Protein AF-A0A8E2KZJ9-F1 (afdb_monomer_lite)

pLDDT: mean 91.49, std 9.49, range [56.97, 98.5]

Secondary structure (DSSP, 8-state):
-EEE-GGGHHHHHT--S-TT-EEEEETTEEEEE---S-HHHHHHHHGGGBTTEEE-S-HHHHHHHHHHHHHHHS--------

Radius of gyration: 15.0 Å; chains: 1; bounding box: 28×37×42 Å

Sequence (82 aa):
MMRVRPDAVERARAWRFHPRQQLEEDGDELLVRFHSGGLLELAIHLLAWAGDLVIEEPVALKEIVARRLVEGKRPASVVLPG

Foldseek 3Di:
DKKFDLVCAVVVVVDPLDPPWDWDDDPSIIDIDDDDPDLLVSLVVCLVCVPGMDDPDDPVSVVNNVVVVVVVPDPPPDPDDD

Structure (mmCIF, N/CA/C/O backbone):
data_AF-A0A8E2KZJ9-F1
#
_entry.id   AF-A0A8E2KZJ9-F1
#
loop_
_atom_site.group_PDB
_atom_site.id
_atom_site.type_symbol
_atom_site.label_atom_id
_atom_site.label_alt_id
_atom_site.label_comp_id
_atom_site.label_asym_id
_atom_site.label_entity_id
_atom_site.label_seq_id
_atom_site.pdbx_PDB_ins_code
_atom_site.Cartn_x
_atom_site.Cartn_y
_atom_site.Cartn_z
_atom_site.occupancy
_atom_site.B_iso_or_equiv
_atom_site.auth_seq_id
_atom_site.auth_comp_id
_atom_site.auth_asym_id
_atom_site.auth_atom_id
_atom_site.pdbx_PDB_model_num
ATOM 1 N N . MET A 1 1 ? 3.453 8.887 -0.824 1.00 94.12 1 MET A N 1
ATOM 2 C CA . MET A 1 1 ? 2.181 8.783 -0.088 1.00 94.12 1 MET A CA 1
ATOM 3 C C . MET A 1 1 ? 1.181 7.963 -0.881 1.00 94.12 1 MET A C 1
ATOM 5 O O . MET A 1 1 ? 1.155 8.041 -2.108 1.00 94.12 1 MET A O 1
ATOM 9 N N . MET A 1 2 ? 0.375 7.176 -0.177 1.00 96.69 2 MET A N 1
ATOM 10 C CA . MET A 1 2 ? -0.758 6.436 -0.725 1.00 96.69 2 MET A CA 1
ATOM 11 C C . MET A 1 2 ? -2.001 6.745 0.106 1.00 96.69 2 MET A C 1
ATOM 13 O O . MET A 1 2 ? -1.882 6.983 1.305 1.00 96.69 2 MET A O 1
ATOM 17 N N . ARG A 1 3 ? -3.164 6.697 -0.532 1.00 98.19 3 ARG A N 1
ATOM 18 C CA . ARG A 1 3 ? -4.481 6.867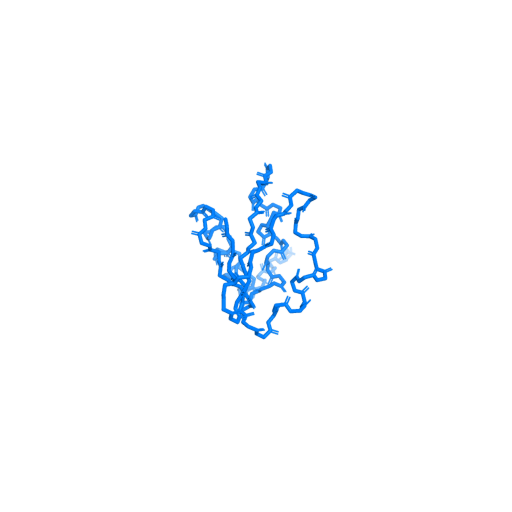 0.074 1.00 98.19 3 ARG A CA 1
ATOM 19 C C . ARG A 1 3 ? -5.257 5.571 -0.079 1.00 98.19 3 ARG A C 1
ATOM 21 O O . ARG A 1 3 ? -5.439 5.097 -1.196 1.00 98.19 3 ARG A O 1
ATOM 28 N N . VAL A 1 4 ? -5.640 4.966 1.030 1.00 98.25 4 VAL A N 1
ATOM 29 C CA . VAL A 1 4 ? -6.387 3.707 1.072 1.00 98.25 4 VAL A CA 1
ATOM 30 C C . VAL A 1 4 ? -7.873 4.029 1.101 1.00 98.25 4 VAL A C 1
ATOM 32 O O . VAL A 1 4 ? -8.290 4.906 1.856 1.00 98.25 4 VAL A O 1
ATOM 35 N N . ARG A 1 5 ? -8.650 3.316 0.284 1.00 98.25 5 ARG A N 1
ATOM 36 C CA . ARG A 1 5 ? -10.103 3.476 0.217 1.00 98.25 5 ARG A CA 1
ATOM 37 C C . ARG A 1 5 ? -10.790 2.970 1.490 1.00 98.25 5 ARG A C 1
ATOM 39 O O . ARG A 1 5 ? -10.237 2.082 2.147 1.00 98.25 5 ARG A O 1
ATOM 46 N N . PRO A 1 6 ? -12.005 3.452 1.804 1.00 98.19 6 PRO A N 1
ATOM 47 C CA . PRO A 1 6 ? -12.682 3.129 3.061 1.00 98.19 6 PRO A CA 1
ATOM 48 C C . PRO A 1 6 ? -12.866 1.631 3.325 1.00 98.19 6 PRO A C 1
ATOM 50 O O . PRO A 1 6 ? -12.656 1.148 4.435 1.00 98.19 6 PRO A O 1
ATOM 53 N N . ASP A 1 7 ? -13.176 0.865 2.283 1.00 97.81 7 ASP A N 1
ATOM 54 C CA . ASP A 1 7 ? -13.377 -0.584 2.328 1.00 97.81 7 ASP A CA 1
ATOM 55 C C . ASP A 1 7 ? -12.097 -1.383 2.631 1.00 97.81 7 ASP A C 1
ATOM 57 O O . ASP A 1 7 ? -12.170 -2.523 3.093 1.00 97.81 7 ASP A O 1
ATOM 61 N N . ALA A 1 8 ? -10.922 -0.782 2.433 1.00 97.81 8 ALA A N 1
ATOM 62 C CA . ALA A 1 8 ? -9.626 -1.422 2.629 1.00 97.81 8 ALA A CA 1
ATOM 63 C C . ALA A 1 8 ? -8.850 -0.915 3.859 1.00 97.81 8 ALA A C 1
ATOM 65 O O . ALA A 1 8 ? -7.755 -1.422 4.135 1.00 97.81 8 ALA A O 1
ATOM 66 N N . VAL A 1 9 ? -9.392 0.045 4.622 1.00 98.19 9 VAL A N 1
ATOM 67 C CA . VAL A 1 9 ? -8.707 0.668 5.772 1.00 98.19 9 VAL A CA 1
ATOM 68 C C . VAL A 1 9 ? -8.285 -0.360 6.820 1.00 98.19 9 VAL A C 1
ATOM 70 O O . VAL A 1 9 ? -7.114 -0.395 7.203 1.00 98.19 9 VAL A O 1
ATOM 73 N N . GLU A 1 10 ? -9.186 -1.248 7.244 1.00 97.38 10 GLU A N 1
ATOM 74 C CA . GLU A 1 10 ? -8.876 -2.244 8.282 1.00 97.38 10 GLU A CA 1
ATOM 75 C C . GLU A 1 10 ? -7.773 -3.211 7.842 1.00 97.38 10 GLU A C 1
ATOM 77 O O . GLU A 1 10 ? -6.843 -3.516 8.595 1.00 97.38 10 GLU A O 1
ATOM 82 N N . ARG A 1 11 ? -7.804 -3.622 6.570 1.00 96.50 11 ARG A N 1
ATOM 83 C CA . ARG A 1 11 ? -6.735 -4.431 5.981 1.00 96.50 11 ARG A CA 1
ATOM 84 C C . ARG A 1 11 ? -5.409 -3.665 5.960 1.00 96.50 11 ARG A C 1
ATOM 86 O O . ARG A 1 11 ? -4.369 -4.256 6.243 1.00 96.50 11 ARG A O 1
ATOM 93 N N . ALA A 1 12 ? -5.424 -2.370 5.636 1.00 96.62 12 ALA A N 1
ATOM 94 C CA . ALA A 1 12 ? -4.220 -1.538 5.590 1.00 96.62 12 ALA A CA 1
ATOM 95 C C . ALA A 1 12 ? -3.594 -1.313 6.967 1.00 96.62 12 ALA A C 1
ATOM 97 O O . ALA A 1 12 ? -2.368 -1.336 7.072 1.00 96.62 12 ALA A O 1
ATOM 98 N N . ARG A 1 13 ? -4.397 -1.178 8.028 1.00 96.06 13 ARG A N 1
ATOM 99 C CA . ARG A 1 13 ? -3.898 -1.075 9.412 1.00 96.06 13 ARG A CA 1
ATOM 100 C C . ARG A 1 13 ? -3.162 -2.334 9.862 1.00 96.06 13 ARG A C 1
ATOM 102 O O . ARG A 1 13 ? -2.159 -2.242 10.567 1.00 96.06 13 ARG A O 1
ATOM 109 N N . ALA A 1 14 ? -3.630 -3.502 9.425 1.00 95.38 14 ALA A N 1
ATOM 110 C CA . ALA A 1 14 ? -2.983 -4.782 9.702 1.00 95.38 14 ALA A CA 1
ATOM 111 C C . ALA A 1 14 ? -1.743 -5.045 8.825 1.00 95.38 14 ALA A C 1
ATOM 113 O O . ALA A 1 14 ? -1.009 -6.008 9.062 1.00 95.38 14 ALA A O 1
ATOM 114 N N . TRP A 1 15 ? -1.488 -4.209 7.813 1.00 93.50 15 TRP A N 1
ATOM 115 C CA . TRP A 1 15 ? -0.412 -4.408 6.853 1.00 93.50 15 TRP A CA 1
ATOM 116 C C . TRP A 1 15 ? 0.796 -3.508 7.124 1.00 93.50 15 TRP A C 1
ATOM 118 O O . TRP A 1 15 ? 0.694 -2.308 7.386 1.00 93.50 15 TRP A O 1
ATOM 128 N N . ARG A 1 16 ? 1.991 -4.088 6.985 1.00 92.88 16 ARG A N 1
ATOM 129 C CA . ARG A 1 16 ? 3.25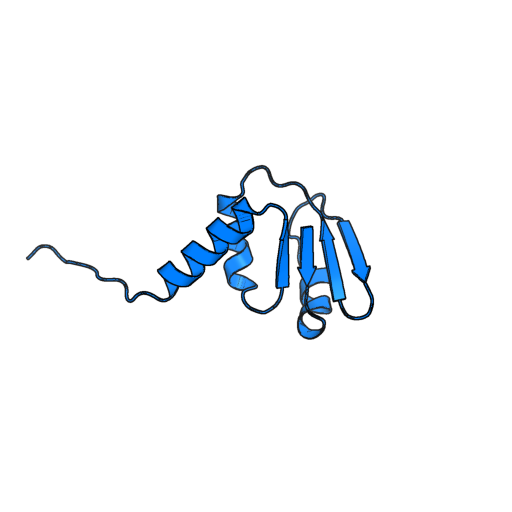7 -3.351 7.034 1.00 92.88 16 ARG A CA 1
ATOM 130 C C . ARG A 1 16 ? 3.797 -3.155 5.617 1.00 92.88 16 ARG A C 1
ATOM 132 O O . ARG A 1 16 ? 4.482 -4.023 5.089 1.00 92.88 16 ARG A O 1
ATOM 139 N N . PHE A 1 17 ? 3.519 -1.997 5.025 1.00 90.06 17 PHE A N 1
ATOM 140 C CA . PHE A 1 17 ? 4.099 -1.533 3.761 1.00 90.06 17 PHE A CA 1
ATOM 141 C C . PHE A 1 17 ? 5.594 -1.235 3.897 1.00 90.06 17 PHE A C 1
ATOM 143 O O . PHE A 1 17 ? 6.372 -1.536 2.997 1.00 90.06 17 PHE A O 1
ATOM 150 N N . HIS A 1 18 ? 6.000 -0.641 5.022 1.00 91.81 18 HIS A N 1
ATOM 151 C CA . HIS A 1 18 ? 7.396 -0.322 5.308 1.00 91.81 18 HIS A CA 1
ATOM 152 C C . HIS A 1 18 ? 7.633 -0.244 6.827 1.00 91.81 18 HIS A C 1
ATOM 154 O O . HIS A 1 18 ? 6.748 0.217 7.550 1.00 91.81 18 HIS A O 1
ATOM 160 N N . PRO A 1 19 ? 8.820 -0.614 7.354 1.00 92.12 19 PRO A N 1
ATOM 161 C CA . PRO A 1 19 ? 9.101 -0.558 8.795 1.00 92.12 19 PRO A CA 1
ATOM 162 C C . PRO A 1 19 ? 8.925 0.824 9.437 1.00 92.12 19 PRO A C 1
ATOM 164 O O . PRO A 1 19 ? 8.667 0.922 10.629 1.00 92.12 19 PRO A O 1
ATOM 167 N N . ARG A 1 20 ? 9.076 1.891 8.646 1.00 93.31 20 ARG A N 1
ATOM 168 C CA . ARG A 1 20 ? 8.954 3.291 9.086 1.00 93.31 20 ARG A CA 1
ATOM 169 C C . ARG A 1 20 ? 7.703 3.981 8.531 1.00 93.31 20 ARG A C 1
ATOM 171 O O . ARG A 1 20 ? 7.749 5.179 8.267 1.00 93.31 20 ARG A O 1
ATOM 178 N N . GLN A 1 21 ? 6.640 3.223 8.254 1.00 96.00 21 GLN A N 1
ATOM 179 C CA . GLN A 1 21 ? 5.390 3.808 7.775 1.00 96.00 21 GLN A CA 1
ATOM 180 C C . GLN A 1 21 ? 4.717 4.661 8.848 1.00 96.00 21 GLN A C 1
ATOM 182 O O . GLN A 1 21 ? 4.768 4.342 10.034 1.00 96.00 21 GLN A O 1
ATOM 187 N N . GLN A 1 22 ? 4.067 5.724 8.405 1.00 97.44 22 GLN A N 1
ATOM 188 C CA . GLN A 1 22 ? 3.153 6.530 9.193 1.00 97.44 22 GLN A CA 1
ATOM 189 C C . GLN A 1 22 ? 1.758 6.345 8.611 1.00 97.44 22 GLN A C 1
ATOM 191 O O . GLN A 1 22 ? 1.594 6.323 7.387 1.00 97.44 22 GLN A O 1
ATOM 196 N N . LEU A 1 23 ? 0.793 6.173 9.506 1.00 97.62 23 LEU A N 1
ATOM 197 C CA . LEU A 1 23 ? -0.619 6.041 9.191 1.00 97.62 23 LEU A CA 1
ATOM 198 C C . LEU A 1 23 ? -1.329 7.273 9.745 1.00 97.62 23 LEU A C 1
ATOM 200 O O . LEU A 1 23 ? -1.105 7.641 10.897 1.00 97.62 23 LEU A O 1
ATOM 204 N N . GLU A 1 24 ? -2.148 7.902 8.919 1.00 98.12 24 GLU A N 1
ATOM 205 C CA . GLU A 1 24 ? -2.899 9.111 9.244 1.00 98.12 24 GLU A CA 1
ATOM 206 C C . GLU A 1 24 ? -4.344 8.900 8.784 1.00 98.12 24 GLU A C 1
ATOM 208 O O . GLU A 1 24 ? -4.579 8.482 7.652 1.00 98.12 24 GLU A O 1
ATOM 213 N N . GLU A 1 25 ? -5.303 9.117 9.680 1.00 97.62 25 GLU A N 1
ATOM 214 C CA . GLU A 1 25 ? -6.729 9.003 9.364 1.00 97.62 25 GLU A CA 1
ATOM 215 C C . GLU A 1 25 ? -7.189 10.259 8.628 1.00 97.62 25 GLU A C 1
ATOM 217 O O . GLU A 1 25 ? -6.864 11.371 9.045 1.00 97.62 25 GLU A O 1
ATOM 222 N N . ASP A 1 26 ? -7.947 10.083 7.549 1.00 97.19 26 ASP A N 1
ATOM 223 C CA . ASP A 1 26 ? -8.493 11.181 6.754 1.00 97.19 26 ASP A CA 1
ATOM 224 C C . ASP A 1 26 ? -9.950 10.868 6.403 1.00 97.19 26 ASP A C 1
ATOM 226 O O . ASP A 1 26 ? -10.253 10.251 5.384 1.00 97.19 26 ASP A O 1
ATOM 230 N N . GLY A 1 27 ? -10.860 11.215 7.317 1.00 97.38 27 GLY A N 1
ATOM 231 C CA . GLY A 1 27 ? -12.266 10.831 7.213 1.00 97.38 27 GLY A CA 1
ATOM 232 C C . GLY A 1 27 ? -12.454 9.317 7.332 1.00 97.38 27 GLY A C 1
ATOM 233 O O . GLY A 1 27 ? -12.075 8.716 8.335 1.00 97.38 27 GLY A O 1
ATOM 234 N N . ASP A 1 28 ? -13.075 8.712 6.322 1.00 97.50 28 ASP A N 1
ATOM 235 C CA . ASP A 1 28 ? -13.231 7.263 6.182 1.00 97.50 28 ASP A CA 1
ATOM 236 C C . ASP A 1 28 ? -12.063 6.603 5.429 1.00 97.50 28 ASP A C 1
ATOM 238 O O . ASP A 1 28 ? -12.044 5.384 5.280 1.00 97.50 28 ASP A O 1
ATOM 242 N N . GLU A 1 29 ? -11.070 7.379 4.993 1.00 98.12 29 GLU A N 1
ATOM 243 C CA . GLU A 1 29 ? -9.872 6.905 4.306 1.00 98.12 29 GLU A CA 1
ATOM 244 C C . GLU A 1 29 ? -8.647 6.865 5.234 1.00 98.12 29 GLU A C 1
ATOM 246 O O . GLU A 1 29 ? -8.632 7.384 6.356 1.00 98.12 29 GLU A O 1
ATOM 251 N N . LEU A 1 30 ? -7.572 6.238 4.746 1.00 98.50 30 LEU A N 1
ATOM 252 C CA . LEU A 1 30 ? -6.296 6.165 5.457 1.00 98.50 30 LEU A CA 1
ATOM 253 C C . LEU A 1 30 ? -5.140 6.613 4.562 1.00 98.50 30 LEU A C 1
ATOM 255 O O . LEU A 1 30 ? -4.884 6.036 3.503 1.00 98.50 30 LEU A O 1
ATOM 259 N N . LEU A 1 31 ? -4.384 7.602 5.024 1.00 98.38 31 LEU A N 1
ATOM 260 C CA . LEU A 1 31 ? -3.134 8.027 4.416 1.00 98.38 31 LEU A CA 1
ATOM 261 C C . LEU A 1 31 ? -1.966 7.188 4.937 1.00 98.38 31 LEU A C 1
ATOM 263 O O . LEU A 1 31 ? -1.761 7.023 6.139 1.00 98.38 31 LEU A O 1
ATOM 267 N N . VAL A 1 32 ? -1.159 6.680 4.007 1.00 97.56 32 VAL A N 1
ATOM 268 C CA . VAL A 1 32 ? 0.033 5.874 4.280 1.00 97.56 32 VAL A CA 1
ATOM 269 C C . VAL A 1 32 ? 1.258 6.584 3.711 1.00 97.56 32 VAL A C 1
ATOM 271 O O . VAL A 1 32 ? 1.409 6.756 2.493 1.00 97.56 32 VAL A O 1
ATOM 274 N N . ARG A 1 33 ? 2.177 6.983 4.594 1.00 96.94 33 ARG A N 1
ATOM 275 C CA . ARG A 1 33 ? 3.419 7.685 4.239 1.00 96.94 33 ARG A CA 1
ATOM 276 C C . ARG A 1 33 ? 4.631 6.855 4.639 1.00 96.94 33 ARG A C 1
ATOM 278 O O . ARG A 1 33 ? 4.729 6.386 5.766 1.00 96.94 33 ARG A O 1
ATOM 285 N N . PHE A 1 34 ? 5.576 6.680 3.725 1.00 94.69 34 PHE A N 1
ATOM 286 C CA . PHE A 1 34 ? 6.882 6.085 4.003 1.00 94.69 34 PHE A CA 1
ATOM 287 C C . PHE A 1 34 ? 7.859 6.429 2.881 1.00 9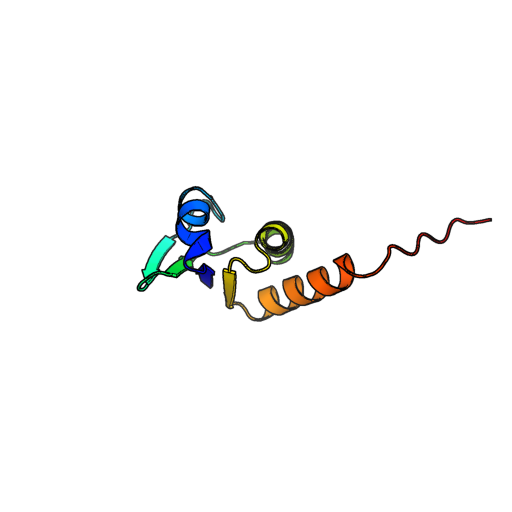4.69 34 PHE A C 1
ATOM 289 O O . PHE A 1 34 ? 7.455 6.784 1.773 1.00 94.69 34 PHE A O 1
ATOM 296 N N . HIS A 1 35 ? 9.148 6.267 3.169 1.00 90.62 35 HIS A N 1
ATOM 297 C CA . HIS A 1 35 ? 10.208 6.275 2.168 1.00 90.62 35 HIS A CA 1
ATOM 298 C C . HIS A 1 35 ? 10.593 4.836 1.840 1.00 90.62 35 HIS A C 1
ATOM 300 O O . HIS A 1 35 ? 10.754 4.028 2.750 1.00 90.62 35 HIS A O 1
ATOM 306 N N . SER A 1 36 ? 10.741 4.530 0.555 1.00 86.56 36 SER A N 1
ATOM 307 C CA . SER A 1 36 ? 11.230 3.242 0.060 1.00 86.56 36 SER A CA 1
ATOM 308 C C . SER A 1 36 ? 12.566 3.444 -0.654 1.00 86.56 36 SER A C 1
ATOM 310 O O . SER A 1 36 ? 12.735 4.439 -1.359 1.00 86.56 36 SER A O 1
ATOM 312 N N . GLY A 1 37 ? 13.492 2.494 -0.494 1.00 85.38 37 GLY A N 1
ATOM 313 C CA . GLY A 1 37 ? 14.736 2.442 -1.271 1.00 85.38 37 GLY A CA 1
ATOM 314 C C . GLY A 1 37 ? 14.559 1.893 -2.693 1.00 85.38 37 GLY A C 1
ATOM 315 O O . GLY A 1 37 ? 15.451 2.055 -3.519 1.00 85.38 37 GLY A O 1
ATOM 316 N N . GLY A 1 38 ? 13.409 1.280 -2.998 1.00 90.94 38 GLY A N 1
ATOM 317 C CA . GLY A 1 38 ? 13.136 0.621 -4.273 1.00 90.94 38 GLY A CA 1
ATOM 318 C C . GLY A 1 38 ? 11.690 0.806 -4.733 1.00 90.94 38 GLY A C 1
ATOM 319 O O . GLY A 1 38 ? 10.756 0.240 -4.164 1.00 90.94 38 GLY A O 1
ATOM 320 N N . LEU A 1 39 ? 11.486 1.573 -5.811 1.00 93.12 39 LEU A N 1
ATOM 321 C CA . LEU A 1 39 ? 10.153 1.749 -6.408 1.00 93.12 39 LEU A CA 1
ATOM 322 C C . LEU A 1 39 ? 9.648 0.473 -7.091 1.00 93.12 39 LEU A C 1
ATOM 324 O O . LEU A 1 39 ? 8.446 0.236 -7.147 1.00 93.12 39 LEU A O 1
ATOM 328 N N . LEU A 1 40 ? 10.563 -0.347 -7.614 1.00 93.81 40 LEU A N 1
ATOM 329 C CA . LEU A 1 40 ? 10.229 -1.571 -8.336 1.00 93.81 40 LEU A CA 1
ATOM 330 C C . LEU A 1 40 ? 9.644 -2.641 -7.413 1.00 93.81 40 LEU A C 1
ATOM 332 O O . LEU A 1 40 ? 8.586 -3.196 -7.698 1.00 93.81 40 LEU A O 1
ATOM 336 N N . GLU A 1 41 ? 10.338 -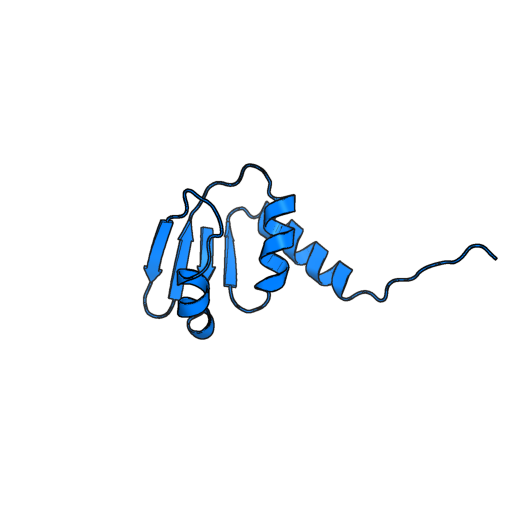2.896 -6.306 1.00 92.06 41 GLU A N 1
ATOM 337 C CA . GLU A 1 41 ? 9.922 -3.831 -5.261 1.00 92.06 41 GLU A CA 1
ATOM 338 C C . GLU A 1 41 ? 8.589 -3.388 -4.668 1.00 92.06 41 GLU A C 1
ATOM 340 O O . GLU A 1 41 ? 7.637 -4.166 -4.606 1.00 92.06 41 GLU A O 1
ATOM 345 N N . LEU A 1 42 ? 8.474 -2.097 -4.342 1.00 92.56 42 LEU A N 1
ATOM 346 C CA . LEU A 1 42 ? 7.225 -1.534 -3.854 1.00 92.56 42 LEU A CA 1
ATOM 347 C C . LEU A 1 42 ? 6.080 -1.727 -4.856 1.00 92.56 42 LEU A C 1
ATOM 349 O O . LEU A 1 42 ? 4.997 -2.155 -4.468 1.00 92.56 42 LEU A O 1
ATOM 353 N N . ALA A 1 43 ? 6.309 -1.469 -6.145 1.00 94.06 43 ALA A N 1
ATOM 354 C CA . ALA A 1 43 ? 5.285 -1.660 -7.165 1.00 94.06 43 ALA A CA 1
ATOM 355 C C . ALA A 1 43 ? 4.784 -3.109 -7.235 1.00 94.06 43 ALA A C 1
ATOM 357 O O . ALA A 1 43 ? 3.587 -3.312 -7.405 1.00 94.06 43 ALA A O 1
ATOM 358 N N . ILE A 1 44 ? 5.667 -4.103 -7.077 1.00 92.25 44 ILE A N 1
ATOM 359 C CA . ILE A 1 44 ? 5.28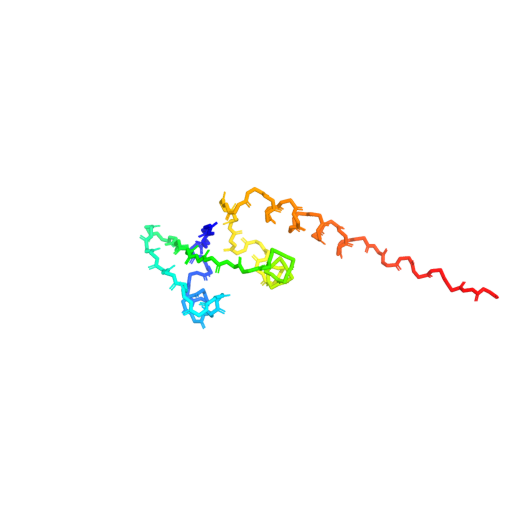8 -5.525 -7.044 1.00 92.25 44 ILE A CA 1
ATOM 360 C C . ILE A 1 44 ? 4.334 -5.797 -5.876 1.00 92.25 44 ILE A C 1
ATOM 362 O O . ILE A 1 44 ? 3.294 -6.422 -6.074 1.00 92.25 44 ILE A O 1
ATOM 366 N N . HIS A 1 45 ? 4.640 -5.283 -4.683 1.00 91.50 45 HIS A N 1
ATOM 367 C CA . HIS A 1 45 ? 3.763 -5.436 -3.519 1.00 91.50 45 HIS A CA 1
ATOM 368 C C . HIS A 1 45 ? 2.403 -4.752 -3.709 1.00 91.50 45 HIS A C 1
ATOM 370 O O . HIS A 1 45 ? 1.377 -5.295 -3.299 1.00 91.50 45 HIS A O 1
ATOM 376 N N . LEU A 1 46 ? 2.376 -3.589 -4.363 1.00 94.19 46 LEU A N 1
ATOM 377 C CA . LEU A 1 46 ? 1.149 -2.819 -4.581 1.00 94.19 46 LEU A CA 1
ATOM 378 C C . LEU A 1 46 ? 0.204 -3.429 -5.622 1.00 94.19 46 LEU A C 1
ATOM 380 O O . LEU A 1 46 ? -0.968 -3.062 -5.647 1.00 94.19 46 LEU A O 1
ATOM 384 N N . LEU A 1 47 ? 0.648 -4.392 -6.437 1.00 93.50 47 LEU A N 1
ATOM 385 C CA . LEU A 1 47 ? -0.259 -5.101 -7.349 1.00 93.50 47 LEU A CA 1
ATOM 386 C C . LEU A 1 47 ? -1.372 -5.846 -6.595 1.00 93.50 47 LEU A C 1
ATOM 388 O O . LEU A 1 47 ? -2.505 -5.872 -7.066 1.00 93.50 47 LEU A O 1
ATOM 392 N N . ALA A 1 48 ? -1.086 -6.379 -5.402 1.00 92.69 48 ALA A N 1
ATOM 393 C CA . ALA A 1 48 ? -2.074 -7.043 -4.539 1.00 92.69 48 ALA A CA 1
ATOM 394 C C . ALA A 1 48 ? -3.048 -6.072 -3.835 1.00 92.69 48 ALA A C 1
ATOM 396 O O . ALA A 1 48 ? -3.884 -6.498 -3.040 1.00 92.69 48 ALA A O 1
ATOM 397 N N . TRP A 1 49 ? -2.903 -4.773 -4.092 1.00 95.19 49 TRP A N 1
ATOM 398 C CA . TRP A 1 49 ? -3.743 -3.688 -3.585 1.00 95.19 49 TRP A CA 1
ATOM 399 C C . TRP A 1 49 ? -4.432 -2.929 -4.727 1.00 95.19 49 TRP A C 1
ATOM 401 O O . TRP A 1 49 ? -4.923 -1.816 -4.543 1.00 95.19 49 TRP A O 1
ATOM 411 N N . ALA A 1 50 ? -4.431 -3.494 -5.938 1.00 91.38 50 ALA A N 1
ATOM 412 C CA . ALA A 1 50 ? -5.069 -2.878 -7.089 1.00 91.38 50 ALA A CA 1
ATOM 413 C C . ALA A 1 50 ? -6.573 -2.697 -6.835 1.00 91.38 50 ALA A C 1
ATOM 415 O O . ALA A 1 50 ? -7.294 -3.670 -6.651 1.00 91.38 50 ALA A O 1
ATOM 416 N N . GLY A 1 51 ? -7.034 -1.446 -6.859 1.00 93.56 51 GLY A N 1
ATOM 417 C CA . GLY A 1 51 ? -8.419 -1.080 -6.545 1.00 93.56 51 GLY A CA 1
ATOM 418 C C . GLY A 1 51 ? -8.589 -0.537 -5.127 1.00 93.56 51 GLY A C 1
ATOM 419 O O . GLY A 1 51 ? -9.314 0.438 -4.964 1.00 93.56 51 GLY A O 1
ATOM 420 N N . ASP A 1 52 ? -7.835 -1.063 -4.162 1.00 97.38 52 ASP A N 1
ATOM 421 C CA . ASP A 1 52 ? -7.967 -0.773 -2.724 1.00 97.38 52 ASP A CA 1
ATOM 422 C C . ASP A 1 52 ? -7.284 0.533 -2.286 1.00 97.38 52 ASP A C 1
ATOM 424 O O . ASP A 1 52 ? -7.556 1.068 -1.211 1.00 97.38 52 ASP A O 1
ATOM 428 N N . LEU A 1 53 ? -6.352 1.049 -3.092 1.00 97.12 53 LEU A N 1
ATOM 429 C CA . LEU A 1 53 ? -5.630 2.286 -2.799 1.00 97.12 53 LEU A CA 1
ATOM 430 C C . LEU A 1 53 ? -5.308 3.101 -4.051 1.00 97.12 53 LEU A C 1
ATOM 432 O O . LEU A 1 53 ? -5.282 2.602 -5.179 1.00 97.12 53 LEU A O 1
ATOM 436 N N . VAL A 1 54 ? -5.006 4.375 -3.824 1.00 96.81 54 VAL A N 1
ATOM 437 C CA . VAL A 1 54 ? -4.512 5.340 -4.800 1.00 96.81 54 VAL A CA 1
ATOM 438 C C . VAL A 1 54 ? -3.096 5.744 -4.407 1.00 96.81 54 VAL A C 1
ATOM 440 O O . VAL A 1 54 ? -2.819 6.127 -3.274 1.00 96.81 54 VAL A O 1
ATOM 443 N N . ILE A 1 55 ? -2.172 5.677 -5.360 1.00 96.50 55 ILE A N 1
ATOM 444 C CA . ILE A 1 55 ? -0.810 6.180 -5.171 1.00 96.50 55 ILE A CA 1
ATOM 445 C C . ILE A 1 55 ? -0.843 7.680 -5.467 1.00 96.50 55 ILE A C 1
ATOM 447 O O . ILE A 1 55 ? -1.148 8.081 -6.591 1.00 96.50 55 ILE A O 1
ATOM 451 N N . GLU A 1 56 ? -0.525 8.522 -4.485 1.00 95.94 56 GLU A N 1
ATOM 452 C CA . GLU A 1 56 ? -0.510 9.982 -4.648 1.00 95.94 56 GLU A CA 1
ATOM 453 C C . GLU A 1 56 ? 0.872 10.495 -5.067 1.00 95.94 56 GLU A C 1
ATOM 455 O O . GLU A 1 56 ? 0.972 11.356 -5.940 1.00 95.94 56 GLU A O 1
ATOM 460 N N . GLU A 1 57 ? 1.938 9.883 -4.556 1.00 94.31 57 GLU A N 1
ATOM 461 C CA . GLU A 1 57 ? 3.329 10.206 -4.889 1.00 94.31 57 GLU A CA 1
ATOM 462 C C . GLU A 1 57 ? 4.267 9.040 -4.494 1.00 94.31 57 GLU A C 1
ATOM 464 O O . GLU A 1 57 ? 3.954 8.298 -3.553 1.00 94.31 57 GLU A O 1
ATOM 469 N N . PRO A 1 58 ? 5.438 8.891 -5.140 1.00 94.38 58 PRO A N 1
ATOM 470 C CA . PRO A 1 58 ? 5.920 9.684 -6.273 1.00 94.38 58 PRO A CA 1
ATOM 471 C C . PRO A 1 58 ? 5.237 9.293 -7.592 1.00 94.38 58 PRO A C 1
ATOM 473 O O . PRO A 1 58 ? 4.780 8.162 -7.754 1.00 94.38 58 PRO A O 1
ATOM 476 N N . VAL A 1 59 ? 5.210 10.214 -8.563 1.00 95.75 59 VAL A N 1
ATOM 477 C CA . VAL A 1 59 ? 4.638 9.975 -9.907 1.00 95.75 59 VAL A CA 1
ATOM 478 C C . VAL A 1 59 ? 5.262 8.745 -10.573 1.00 95.75 59 VAL A C 1
ATOM 480 O O . VAL A 1 59 ? 4.535 7.891 -11.071 1.00 95.75 59 VAL A O 1
ATOM 483 N N . ALA A 1 60 ? 6.584 8.583 -10.462 1.00 95.44 60 ALA A N 1
ATOM 484 C CA . ALA A 1 60 ? 7.301 7.430 -11.005 1.00 95.44 60 ALA A CA 1
ATOM 485 C C . ALA A 1 60 ? 6.759 6.081 -10.491 1.00 95.44 60 ALA A C 1
ATOM 487 O O . ALA A 1 60 ? 6.684 5.112 -11.241 1.00 95.44 60 ALA A O 1
ATOM 488 N N . LEU A 1 61 ? 6.325 5.999 -9.226 1.00 95.38 61 LEU A N 1
ATOM 489 C CA . LEU A 1 61 ? 5.721 4.773 -8.699 1.00 95.38 61 LEU A CA 1
ATOM 490 C C . LEU A 1 61 ? 4.376 4.477 -9.375 1.00 95.38 61 LEU A C 1
ATOM 492 O O . LEU A 1 61 ? 4.108 3.322 -9.709 1.00 95.38 61 LEU A O 1
ATOM 496 N N . LYS A 1 62 ? 3.557 5.509 -9.623 1.00 95.44 62 LYS A N 1
ATOM 497 C CA . LYS A 1 62 ? 2.278 5.364 -10.337 1.00 95.44 62 LYS A CA 1
ATOM 498 C C . LYS A 1 62 ? 2.497 4.783 -11.727 1.00 95.44 62 LYS A C 1
ATOM 500 O O . LYS A 1 62 ? 1.814 3.838 -1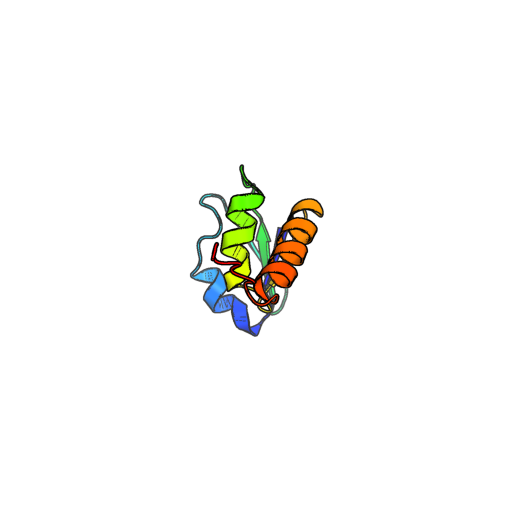2.106 1.00 95.44 62 LYS A O 1
ATOM 505 N N . GLU A 1 63 ? 3.474 5.314 -12.459 1.00 96.69 63 GLU A N 1
ATOM 506 C CA . GLU A 1 63 ? 3.818 4.864 -13.812 1.00 96.69 63 GLU A CA 1
ATOM 507 C C . GLU A 1 63 ? 4.281 3.403 -13.819 1.00 96.69 63 GLU A C 1
ATOM 509 O O . GLU A 1 63 ? 3.835 2.600 -14.642 1.00 96.69 63 GLU A O 1
ATOM 514 N N . ILE A 1 64 ? 5.136 3.027 -12.862 1.00 96.19 64 ILE A N 1
ATOM 515 C CA . ILE A 1 64 ? 5.640 1.657 -12.720 1.00 96.19 64 ILE A CA 1
ATOM 516 C C . ILE A 1 64 ? 4.497 0.674 -12.427 1.00 96.19 64 ILE A C 1
ATOM 518 O O . ILE A 1 64 ? 4.468 -0.405 -13.029 1.00 96.19 64 ILE A O 1
ATOM 522 N N . VAL A 1 65 ? 3.571 1.024 -11.526 1.00 95.56 65 VAL A N 1
ATOM 523 C CA . VAL A 1 65 ? 2.409 0.186 -11.180 1.00 95.56 65 VAL A CA 1
ATOM 524 C C . VAL A 1 65 ? 1.427 0.104 -12.347 1.00 95.56 65 VAL A C 1
ATOM 526 O O . VAL A 1 65 ? 1.018 -0.995 -12.714 1.00 95.56 65 VAL A O 1
ATOM 529 N N . ALA A 1 66 ? 1.105 1.229 -12.990 1.00 94.19 66 ALA A N 1
ATOM 530 C CA . ALA A 1 66 ? 0.207 1.265 -14.142 1.00 94.19 66 ALA A CA 1
ATOM 531 C C . ALA A 1 66 ? 0.715 0.378 -15.288 1.00 94.19 66 ALA A C 1
ATOM 533 O O . ALA A 1 66 ? -0.038 -0.441 -15.815 1.00 94.19 66 ALA A O 1
ATOM 534 N N . ARG A 1 67 ? 2.011 0.469 -15.620 1.00 95.38 67 ARG A N 1
ATOM 535 C CA . ARG A 1 67 ? 2.635 -0.395 -16.631 1.00 95.38 67 ARG A CA 1
ATOM 536 C C . ARG A 1 67 ? 2.500 -1.877 -16.276 1.00 95.38 67 ARG A C 1
ATOM 538 O O . ARG A 1 67 ? 2.073 -2.663 -17.116 1.00 95.38 67 ARG A O 1
ATOM 545 N N . ARG A 1 68 ? 2.794 -2.252 -15.029 1.00 93.56 68 ARG A N 1
ATOM 546 C CA . ARG A 1 68 ? 2.691 -3.647 -14.568 1.00 93.56 68 ARG A CA 1
ATOM 547 C C . ARG A 1 68 ? 1.268 -4.188 -14.609 1.00 93.56 68 ARG A C 1
ATOM 549 O O . ARG A 1 68 ? 1.068 -5.343 -14.963 1.00 93.56 68 ARG A O 1
ATOM 556 N N . LEU A 1 69 ? 0.276 -3.366 -14.272 1.00 92.06 69 LEU A N 1
ATOM 557 C CA . LEU A 1 69 ? -1.133 -3.753 -14.364 1.00 92.06 69 LEU A CA 1
ATOM 558 C C . LEU A 1 69 ? -1.554 -4.027 -15.812 1.00 92.06 69 LEU A C 1
ATOM 560 O O . LEU A 1 69 ? -2.364 -4.918 -16.053 1.00 92.06 69 LEU A O 1
ATOM 564 N N . VAL A 1 70 ? -1.008 -3.284 -16.778 1.00 91.44 70 VAL A N 1
ATOM 565 C CA . VAL A 1 70 ? -1.222 -3.549 -18.209 1.00 91.44 70 VAL A CA 1
ATOM 566 C C . VAL A 1 70 ? -0.507 -4.831 -18.637 1.00 91.44 70 VAL A C 1
ATOM 568 O O . VAL A 1 70 ? -1.112 -5.667 -19.303 1.00 91.44 70 VAL A O 1
ATOM 571 N N . GLU A 1 71 ? 0.749 -5.019 -18.231 1.00 89.31 71 GLU A N 1
ATOM 572 C CA . GLU A 1 71 ? 1.536 -6.224 -18.530 1.00 89.31 71 GLU A CA 1
ATOM 573 C C . GLU A 1 71 ? 0.876 -7.494 -17.979 1.00 89.31 71 GLU A C 1
ATOM 575 O O . GLU A 1 71 ? 0.726 -8.463 -18.716 1.00 89.31 71 GLU A O 1
ATOM 580 N N . GLY A 1 72 ? 0.402 -7.473 -16.730 1.00 84.12 72 GLY A N 1
ATOM 581 C CA . GLY A 1 72 ? -0.280 -8.610 -16.103 1.00 84.12 72 GLY A CA 1
ATOM 582 C C . GLY A 1 72 ? -1.635 -8.961 -16.728 1.00 84.12 72 GLY A C 1
ATOM 583 O O . GLY A 1 72 ? -2.110 -10.079 -16.562 1.00 84.12 72 GLY A O 1
ATOM 584 N N . LYS A 1 73 ? -2.257 -8.033 -17.468 1.00 81.38 73 LYS A N 1
ATOM 585 C CA . LYS A 1 73 ? -3.497 -8.278 -18.227 1.00 81.38 73 LYS A CA 1
ATOM 586 C C . LYS A 1 73 ? -3.244 -8.852 -19.619 1.00 81.38 73 LYS A C 1
ATOM 588 O O . LYS A 1 73 ? -4.184 -9.326 -20.256 1.00 81.38 73 LYS A O 1
ATOM 593 N N . ARG A 1 74 ? -2.010 -8.783 -20.128 1.00 75.50 74 ARG A N 1
ATOM 594 C CA . ARG A 1 74 ? -1.680 -9.363 -21.430 1.00 75.50 74 ARG A CA 1
ATOM 595 C C . ARG A 1 74 ? -1.568 -10.882 -21.292 1.00 75.50 74 ARG A C 1
ATOM 597 O O . ARG A 1 74 ? -0.901 -11.348 -20.371 1.00 75.50 74 ARG A O 1
ATOM 604 N N . PRO A 1 75 ? -2.153 -11.666 -22.215 1.00 67.94 75 PRO A N 1
ATOM 605 C CA . PRO A 1 75 ? -1.891 -13.096 -22.252 1.00 67.94 75 PRO A CA 1
ATOM 606 C C . PRO A 1 75 ? -0.387 -13.311 -22.431 1.00 67.94 75 PRO A C 1
ATOM 608 O O . PRO A 1 75 ? 0.242 -12.677 -23.283 1.00 67.94 75 PRO A O 1
ATOM 611 N N . ALA A 1 76 ? 0.192 -14.184 -21.609 1.00 66.75 76 ALA A N 1
ATOM 612 C CA . ALA A 1 76 ? 1.586 -14.564 -21.745 1.00 66.75 76 ALA A CA 1
ATOM 613 C C . ALA A 1 76 ? 1.757 -15.310 -23.074 1.00 66.75 76 ALA A C 1
ATOM 615 O O . ALA A 1 76 ? 1.424 -16.487 -23.195 1.00 66.75 76 ALA A O 1
ATOM 616 N N . SER A 1 77 ? 2.251 -14.616 -24.097 1.00 67.12 77 SER A N 1
ATOM 617 C CA . SER A 1 77 ? 2.706 -15.250 -25.328 1.00 67.12 77 SER A CA 1
ATOM 618 C C . SER A 1 77 ? 4.025 -15.961 -25.034 1.00 67.12 77 SER A C 1
ATOM 620 O O . SER A 1 77 ? 5.097 -15.374 -25.165 1.00 67.12 77 SER A O 1
ATOM 622 N N . VAL A 1 78 ? 3.952 -17.217 -24.599 1.00 69.19 78 VAL A N 1
ATOM 623 C CA . VAL A 1 78 ? 5.120 -18.099 -24.586 1.00 69.19 78 VAL A CA 1
ATOM 624 C C . VAL A 1 78 ? 5.299 -18.612 -26.011 1.00 69.19 78 VAL A C 1
ATOM 626 O O . VAL A 1 78 ? 4.559 -19.482 -26.462 1.00 69.19 78 VAL A O 1
ATOM 629 N N . VAL A 1 79 ? 6.257 -18.044 -26.742 1.00 65.50 79 VAL A N 1
ATOM 630 C CA . VAL A 1 79 ? 6.724 -18.638 -27.999 1.00 65.50 79 VAL A CA 1
ATOM 631 C C . VAL A 1 79 ? 7.683 -19.760 -27.612 1.00 65.50 79 VAL A C 1
ATOM 633 O O . VAL A 1 79 ? 8.806 -19.495 -27.189 1.00 65.50 79 VAL A O 1
ATOM 636 N N . LEU A 1 80 ? 7.219 -21.007 -27.686 1.00 56.97 80 LEU A N 1
ATOM 637 C CA . LEU A 1 80 ? 8.101 -22.165 -27.565 1.00 56.97 80 LEU A CA 1
ATOM 638 C C . LEU A 1 80 ? 8.936 -22.275 -28.852 1.00 56.97 80 LEU A C 1
ATOM 640 O O . LEU A 1 80 ? 8.365 -22.128 -29.937 1.00 56.97 80 LEU A O 1
ATOM 644 N N . PRO A 1 81 ? 10.258 -22.515 -28.770 1.00 62.00 81 PRO A N 1
ATOM 645 C CA . PRO A 1 81 ? 11.019 -22.908 -29.946 1.00 62.00 81 PRO A CA 1
ATOM 646 C C . PRO A 1 81 ? 10.486 -24.262 -30.436 1.00 62.00 81 PRO A C 1
ATOM 648 O O . PRO A 1 81 ? 10.304 -25.180 -29.632 1.00 62.00 81 PRO A O 1
ATOM 651 N N . GLY A 1 82 ? 10.162 -24.329 -31.730 1.00 67.50 82 GLY A N 1
ATOM 652 C CA . GLY A 1 82 ? 9.779 -25.565 -32.419 1.00 67.50 82 GLY A CA 1
ATOM 653 C C . GLY A 1 82 ? 10.964 -26.472 -32.711 1.00 67.50 82 GLY A C 1
ATOM 654 O O . GLY A 1 82 ? 12.118 -26.001 -32.592 1.00 67.50 82 GLY A O 1
#